Protein AF-A0A3N6MET3-F1 (afdb_monomer_lite)

InterPro domains:
  IPR055979 Protein of unknown function DUF7557 [PF24434] (34-78)

pLDDT: mean 71.48, std 19.11, range [43.81, 97.12]

Secondary structure (DSSP, 8-state):
--------------------------SS-----PPP----HHHHHHHHHHPPTT--HHHHHHHHHHHHHHTTTTSTTS--

Sequence (80 aa):
MTRRGDRPIRATVATESKAPTLALLRVDDVATTMPSVELDEETIQRLDALKIEDESYDELITELINIYETSELTLFRAGD

Organism: Natrarchaeobius chitinivorans (NCBI:txid1679083)

Structure (mmCIF, N/CA/C/O backbone):
data_AF-A0A3N6MET3-F1
#
_entry.id   AF-A0A3N6MET3-F1
#
loop_
_atom_site.group_PDB
_atom_site.id
_atom_site.type_symbol
_atom_site.label_atom_id
_atom_site.label_alt_id
_atom_site.label_comp_id
_atom_site.label_asym_id
_atom_site.label_entity_id
_atom_site.label_seq_id
_atom_site.pdbx_PDB_ins_code
_atom_site.Cartn_x
_atom_site.Cartn_y
_atom_site.Cartn_z
_atom_site.occupancy
_atom_site.B_iso_or_equiv
_atom_site.auth_seq_id
_atom_site.auth_comp_id
_atom_site.auth_asym_id
_atom_site.auth_atom_id
_atom_site.pdbx_PDB_model_num
ATOM 1 N N . MET A 1 1 ? 67.998 -9.986 45.823 1.00 43.81 1 MET A N 1
ATOM 2 C CA . MET A 1 1 ? 67.944 -9.035 44.693 1.00 43.81 1 MET A CA 1
ATOM 3 C C . MET A 1 1 ? 67.019 -9.623 43.631 1.00 43.81 1 MET A C 1
ATOM 5 O O . MET A 1 1 ? 67.483 -10.399 42.811 1.00 43.81 1 MET A O 1
ATOM 9 N N . THR A 1 2 ? 65.708 -9.349 43.690 1.00 52.09 2 THR A N 1
ATOM 10 C CA . THR A 1 2 ? 64.738 -9.875 42.707 1.00 52.09 2 THR A CA 1
ATOM 11 C C . THR A 1 2 ? 63.567 -8.910 42.521 1.00 52.09 2 THR A C 1
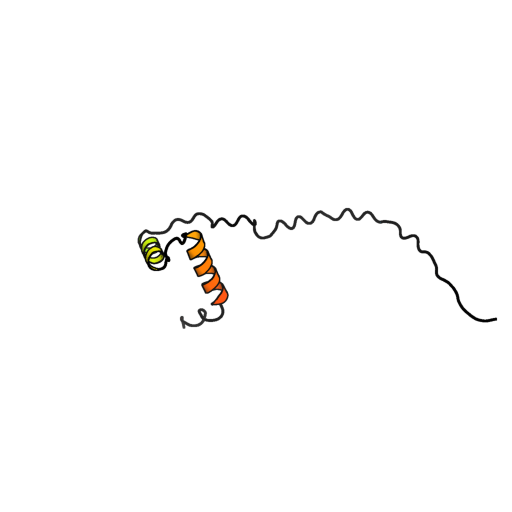ATOM 13 O O . THR A 1 2 ? 63.041 -8.401 43.505 1.00 52.09 2 THR A O 1
ATOM 16 N N . ARG A 1 3 ? 63.110 -8.848 41.260 1.00 50.44 3 ARG A N 1
ATOM 17 C CA . ARG A 1 3 ? 61.829 -8.357 40.702 1.00 50.44 3 ARG A CA 1
ATOM 18 C C . ARG A 1 3 ? 61.866 -6.903 40.228 1.00 50.44 3 ARG A C 1
ATOM 20 O O . ARG A 1 3 ? 62.086 -5.988 40.999 1.00 50.44 3 ARG A O 1
ATOM 27 N N . ARG A 1 4 ? 61.872 -6.721 38.901 1.00 57.88 4 ARG A N 1
ATOM 28 C CA . ARG A 1 4 ? 60.679 -6.613 38.025 1.00 57.88 4 ARG A CA 1
ATOM 29 C C . ARG A 1 4 ? 59.871 -5.362 38.371 1.00 57.88 4 ARG A C 1
ATOM 31 O O . ARG A 1 4 ? 59.097 -5.372 39.316 1.00 57.88 4 ARG A O 1
ATOM 38 N N . GLY A 1 5 ? 60.032 -4.355 37.528 1.00 57.53 5 GLY A N 1
ATOM 39 C CA . GLY A 1 5 ? 59.258 -3.121 37.457 1.00 57.53 5 GLY A CA 1
ATOM 40 C C . GLY A 1 5 ? 60.076 -2.157 36.596 1.00 57.53 5 GLY A C 1
ATOM 41 O O . GLY A 1 5 ? 61.282 -2.083 36.768 1.00 57.53 5 GLY A O 1
ATOM 42 N N . ASP A 1 6 ? 59.563 -1.462 35.602 1.00 58.91 6 ASP A N 1
ATOM 43 C CA . ASP A 1 6 ? 58.211 -1.386 35.088 1.00 58.91 6 ASP A CA 1
ATOM 44 C C . ASP A 1 6 ? 58.358 -0.768 33.685 1.00 58.91 6 ASP A C 1
ATOM 46 O O . ASP A 1 6 ? 59.036 0.237 33.518 1.00 58.91 6 ASP A O 1
ATOM 50 N N . ARG A 1 7 ? 57.807 -1.478 32.701 1.00 62.91 7 ARG A N 1
ATOM 51 C CA . ARG A 1 7 ? 57.327 -1.094 31.358 1.00 62.91 7 ARG A CA 1
ATOM 52 C C . ARG A 1 7 ? 58.099 -0.110 30.440 1.00 62.91 7 ARG A C 1
ATOM 54 O O . ARG A 1 7 ? 58.530 0.961 30.845 1.00 62.91 7 ARG A O 1
ATOM 61 N N . PRO A 1 8 ? 58.118 -0.397 29.121 1.00 54.50 8 PRO A N 1
ATOM 62 C CA . PRO A 1 8 ? 58.530 0.551 28.090 1.00 54.50 8 PRO A CA 1
ATOM 63 C C . PRO A 1 8 ? 57.371 1.495 27.732 1.00 54.50 8 PRO A C 1
ATOM 65 O O . PRO A 1 8 ? 56.250 1.030 27.514 1.00 54.50 8 PRO A O 1
ATOM 68 N N . ILE A 1 9 ? 57.627 2.799 27.584 1.00 59.53 9 ILE A N 1
ATOM 69 C CA . ILE A 1 9 ? 56.651 3.699 26.950 1.00 59.53 9 ILE A CA 1
ATOM 70 C C . ILE A 1 9 ? 57.001 3.816 25.469 1.00 59.53 9 ILE A C 1
ATOM 72 O O . ILE A 1 9 ? 57.883 4.564 25.054 1.00 59.53 9 ILE A O 1
ATOM 76 N N . ARG A 1 10 ? 56.310 2.994 24.677 1.00 54.88 10 ARG A N 1
ATOM 77 C CA . ARG A 1 10 ? 56.169 3.133 23.227 1.00 54.88 10 ARG A CA 1
ATOM 78 C C . ARG A 1 10 ? 55.623 4.529 22.911 1.00 54.88 10 ARG A C 1
ATOM 80 O O . ARG A 1 10 ? 54.489 4.821 23.276 1.00 54.88 10 ARG A O 1
ATOM 87 N N . ALA A 1 11 ? 56.371 5.335 22.165 1.00 55.50 11 ALA A N 1
ATOM 88 C CA . ALA A 1 11 ? 55.783 6.411 21.376 1.00 55.50 11 ALA A CA 1
ATOM 89 C C . ALA A 1 11 ? 55.351 5.804 20.034 1.00 55.50 11 ALA A C 1
ATOM 91 O O . ALA A 1 11 ? 56.173 5.523 19.163 1.00 55.50 11 ALA A O 1
ATOM 92 N N . THR A 1 12 ? 54.065 5.494 19.906 1.00 54.66 12 THR A N 1
ATOM 93 C CA . THR A 1 12 ? 53.460 5.111 18.630 1.00 54.66 12 THR A CA 1
ATOM 94 C C . THR A 1 12 ? 53.451 6.330 17.716 1.00 54.66 12 THR A C 1
ATOM 96 O O . THR A 1 12 ? 52.859 7.351 18.060 1.00 54.66 12 THR A O 1
ATOM 99 N N . VAL A 1 13 ? 54.105 6.222 16.560 1.00 59.06 13 VAL A N 1
ATOM 100 C CA . VAL A 1 13 ? 53.919 7.150 15.442 1.00 59.06 13 VAL A CA 1
ATOM 101 C C . VAL A 1 13 ? 52.431 7.203 15.101 1.00 59.06 13 VAL A C 1
ATOM 103 O O . VAL A 1 13 ? 51.824 6.179 14.793 1.00 59.06 13 VAL A O 1
ATOM 106 N N . ALA A 1 14 ? 51.832 8.387 15.220 1.00 51.62 14 ALA A N 1
ATOM 107 C CA . ALA A 1 14 ? 50.482 8.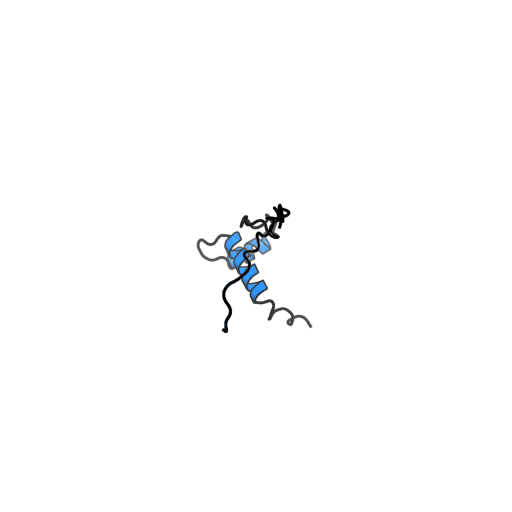634 14.749 1.00 51.62 14 ALA A CA 1
ATOM 108 C C . ALA A 1 14 ? 50.519 8.587 13.221 1.00 51.62 14 ALA A C 1
ATOM 110 O O . ALA A 1 14 ? 50.953 9.532 12.565 1.00 51.62 14 ALA A O 1
ATOM 111 N N . THR A 1 15 ? 50.119 7.459 12.645 1.00 60.78 15 THR A N 1
ATOM 112 C CA . THR A 1 15 ? 49.709 7.440 11.251 1.00 60.78 15 THR A CA 1
ATOM 113 C C . THR A 1 15 ? 48.367 8.153 11.197 1.00 60.78 15 THR A C 1
ATOM 115 O O . THR A 1 15 ? 47.347 7.620 11.631 1.00 60.78 15 THR A O 1
ATOM 118 N N . GLU A 1 16 ? 48.353 9.378 10.674 1.00 59.00 16 GLU A N 1
ATOM 119 C CA . GLU A 1 16 ? 47.131 9.945 10.114 1.00 59.00 16 GLU A CA 1
ATOM 120 C C . GLU A 1 16 ? 46.733 9.064 8.928 1.00 59.00 16 GLU A C 1
ATOM 122 O O . GLU A 1 16 ? 47.075 9.300 7.770 1.00 59.00 16 GLU A O 1
ATOM 127 N N . SER A 1 17 ? 46.022 7.982 9.233 1.00 59.38 17 SER A N 1
ATOM 128 C CA . SER A 1 17 ? 45.160 7.338 8.268 1.00 59.38 17 SER A CA 1
ATOM 129 C C . SER A 1 17 ? 44.037 8.335 8.023 1.00 59.38 17 SER A C 1
ATOM 131 O O . SER A 1 17 ? 43.050 8.379 8.756 1.00 59.38 17 SER A O 1
ATOM 133 N N . LYS A 1 18 ? 44.214 9.190 7.010 1.00 62.53 18 LYS A N 1
ATOM 134 C CA . LYS A 1 18 ? 43.081 9.795 6.320 1.00 62.53 18 LYS A CA 1
ATOM 135 C C . LYS A 1 18 ? 42.291 8.612 5.790 1.00 62.53 18 LYS A C 1
ATOM 137 O O . LYS A 1 18 ? 42.615 8.077 4.729 1.00 62.53 18 LYS A O 1
ATOM 142 N N . ALA A 1 19 ? 41.341 8.146 6.598 1.00 60.16 19 ALA A N 1
ATOM 143 C CA . ALA A 1 19 ? 40.398 7.136 6.186 1.00 60.16 19 ALA A CA 1
ATOM 144 C C . ALA A 1 19 ? 39.900 7.577 4.806 1.00 60.16 19 ALA A C 1
ATOM 146 O O . ALA A 1 19 ? 39.570 8.763 4.648 1.00 60.16 19 ALA A O 1
ATOM 147 N N . PRO A 1 20 ? 39.882 6.700 3.787 1.00 55.75 20 PRO A N 1
ATOM 148 C CA . PRO A 1 20 ? 39.000 6.986 2.681 1.00 55.75 20 PRO A CA 1
ATOM 149 C C . PRO A 1 20 ? 37.652 7.174 3.358 1.00 55.75 20 PRO A C 1
ATOM 151 O O . PRO A 1 20 ? 37.198 6.285 4.082 1.00 55.75 20 PRO A O 1
ATOM 154 N N . THR A 1 21 ? 37.091 8.378 3.239 1.00 56.34 21 THR A N 1
ATOM 155 C CA . THR A 1 21 ? 35.676 8.591 3.469 1.00 56.34 21 THR A CA 1
ATOM 156 C C . THR A 1 21 ? 35.032 7.505 2.642 1.00 56.34 21 THR A C 1
ATOM 158 O O . THR A 1 21 ? 35.006 7.580 1.414 1.00 56.34 21 THR A O 1
ATOM 161 N N . LEU A 1 22 ? 34.665 6.425 3.325 1.00 43.91 22 LEU A N 1
ATOM 162 C CA . LEU A 1 22 ? 33.801 5.399 2.824 1.00 43.91 22 LEU A CA 1
ATOM 163 C C . LEU 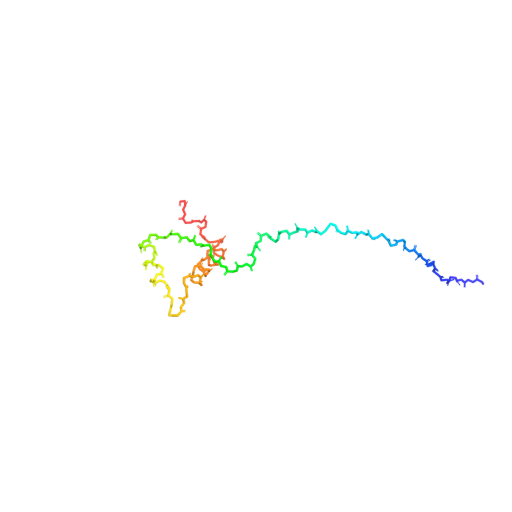A 1 22 ? 32.545 6.189 2.517 1.00 43.91 22 LEU A C 1
ATOM 165 O O . LEU A 1 22 ? 31.685 6.387 3.371 1.00 43.91 22 LEU A O 1
ATOM 169 N N . ALA A 1 23 ? 32.470 6.669 1.282 1.00 54.94 23 ALA A N 1
ATOM 170 C CA . ALA A 1 23 ? 31.230 6.785 0.569 1.00 54.94 23 ALA A CA 1
ATOM 171 C C . ALA A 1 23 ? 30.693 5.352 0.452 1.00 54.94 23 ALA A C 1
ATOM 173 O O . ALA A 1 23 ? 30.634 4.763 -0.620 1.00 54.94 23 ALA A O 1
ATOM 174 N N . LEU A 1 24 ? 30.310 4.782 1.600 1.00 50.03 24 LEU A N 1
ATOM 175 C CA . LEU A 1 24 ? 29.061 4.074 1.722 1.00 50.03 24 LEU A CA 1
ATOM 176 C C . LEU A 1 24 ? 28.033 5.114 1.286 1.00 50.03 24 LEU A C 1
ATOM 178 O O . LEU A 1 24 ? 27.471 5.837 2.109 1.00 50.03 24 LEU A O 1
ATOM 182 N N . LEU A 1 25 ? 27.872 5.261 -0.032 1.00 47.59 25 LEU A N 1
ATOM 183 C CA . LEU A 1 25 ? 26.595 5.662 -0.573 1.00 47.59 25 LEU A CA 1
ATOM 184 C C . LEU A 1 25 ? 25.647 4.670 0.093 1.00 47.59 25 LEU A C 1
ATOM 186 O O . LEU A 1 25 ? 25.751 3.464 -0.144 1.00 47.59 25 LEU A O 1
ATOM 190 N N . ARG A 1 26 ? 24.913 5.158 1.098 1.00 56.91 26 ARG A N 1
ATOM 191 C CA . ARG A 1 26 ? 23.910 4.371 1.803 1.00 56.91 26 ARG A CA 1
ATOM 192 C C . ARG A 1 26 ? 23.101 3.691 0.713 1.00 56.91 26 ARG A C 1
ATOM 194 O O . ARG A 1 26 ? 22.663 4.368 -0.211 1.00 56.91 26 ARG A O 1
ATOM 201 N N . VAL A 1 27 ? 23.020 2.368 0.799 1.00 51.22 27 VAL A N 1
ATOM 202 C CA . VAL A 1 27 ? 22.382 1.535 -0.221 1.00 51.22 27 VAL A CA 1
ATOM 203 C C . VAL A 1 27 ? 20.938 1.959 -0.456 1.00 51.22 27 VAL A C 1
ATOM 205 O O . VAL A 1 27 ? 20.468 1.776 -1.563 1.00 51.22 27 VAL A O 1
ATOM 208 N N . ASP A 1 28 ? 20.310 2.673 0.476 1.00 49.91 28 ASP A N 1
ATOM 209 C CA . ASP A 1 28 ? 19.008 3.272 0.252 1.00 49.91 28 ASP A CA 1
ATOM 210 C C . ASP A 1 28 ? 19.009 4.699 0.796 1.00 49.91 28 ASP A C 1
ATOM 212 O O . ASP A 1 28 ? 19.333 4.976 1.960 1.00 49.91 28 ASP A O 1
ATOM 216 N N . ASP A 1 29 ? 18.712 5.620 -0.107 1.00 50.66 29 ASP A N 1
ATOM 217 C CA . ASP A 1 29 ? 18.292 6.972 0.186 1.00 50.66 29 ASP A CA 1
ATOM 218 C C . ASP A 1 29 ? 17.167 6.902 1.225 1.00 50.66 29 ASP A C 1
ATOM 220 O O . ASP A 1 29 ? 16.063 6.440 0.960 1.00 50.66 29 ASP A O 1
ATOM 224 N N . VAL A 1 30 ? 17.464 7.317 2.453 1.00 52.03 30 VAL A N 1
ATOM 225 C CA . VAL A 1 30 ? 16.479 7.464 3.528 1.00 52.03 30 VAL A CA 1
ATOM 226 C C . VAL A 1 30 ? 15.633 8.723 3.284 1.00 52.03 30 VAL A C 1
ATOM 228 O O . VAL A 1 30 ? 15.528 9.605 4.134 1.00 52.03 30 VAL A O 1
ATOM 231 N N . ALA A 1 31 ? 15.051 8.829 2.094 1.00 50.53 31 ALA A N 1
ATOM 232 C CA . ALA A 1 31 ? 13.863 9.619 1.845 1.00 50.53 31 ALA A CA 1
ATOM 233 C C . ALA A 1 31 ? 12.721 8.617 1.701 1.00 50.53 31 ALA A C 1
ATOM 235 O O . ALA A 1 31 ? 12.568 7.959 0.680 1.00 50.53 31 ALA A O 1
ATOM 236 N N . THR A 1 32 ? 11.945 8.481 2.767 1.00 56.97 32 THR A N 1
ATOM 237 C CA . THR A 1 32 ? 10.742 7.656 2.920 1.00 56.97 32 THR A CA 1
ATOM 238 C C . THR A 1 32 ? 9.605 8.089 1.976 1.00 56.97 32 THR A C 1
ATOM 240 O O . THR A 1 32 ? 8.490 8.337 2.418 1.00 56.97 32 THR A O 1
ATOM 243 N N . THR A 1 33 ? 9.877 8.269 0.686 1.00 63.22 33 THR A N 1
ATOM 244 C CA . THR A 1 33 ? 8.871 8.541 -0.336 1.00 63.22 33 THR A CA 1
ATOM 245 C C . THR A 1 33 ? 8.849 7.354 -1.277 1.00 63.22 33 THR A C 1
ATOM 247 O O . THR A 1 33 ? 9.825 7.058 -1.964 1.00 63.22 33 THR A O 1
ATOM 250 N N . MET A 1 34 ? 7.722 6.652 -1.271 1.00 72.50 34 MET A N 1
ATOM 251 C CA . MET A 1 34 ? 7.405 5.637 -2.264 1.00 72.50 34 MET A CA 1
ATOM 252 C C . MET A 1 34 ? 7.662 6.209 -3.670 1.00 72.50 34 MET A C 1
ATOM 254 O O . MET A 1 34 ? 7.312 7.369 -3.926 1.00 72.50 34 MET A O 1
ATOM 258 N N . PRO A 1 35 ? 8.310 5.459 -4.582 1.00 83.44 35 PRO A N 1
ATOM 259 C CA . PRO A 1 35 ? 8.443 5.910 -5.958 1.00 83.44 35 PRO A CA 1
ATOM 260 C C . PRO A 1 35 ? 7.048 6.114 -6.556 1.00 83.44 35 PRO A C 1
ATOM 262 O O . PRO A 1 35 ? 6.119 5.368 -6.256 1.00 83.44 35 PRO A O 1
ATOM 265 N N . SER A 1 36 ? 6.902 7.114 -7.425 1.00 87.19 36 SER A N 1
ATOM 266 C CA . SER A 1 36 ? 5.646 7.304 -8.152 1.00 87.19 36 SER A CA 1
ATOM 267 C C . SER A 1 36 ? 5.453 6.159 -9.150 1.00 87.19 36 SER A C 1
ATOM 269 O O . SER A 1 36 ? 6.337 5.904 -9.974 1.00 87.19 36 SER A O 1
ATOM 271 N N . VAL A 1 37 ? 4.313 5.471 -9.068 1.00 87.56 37 VAL A N 1
ATOM 272 C CA . VAL A 1 37 ? 3.941 4.340 -9.928 1.00 87.56 37 VAL A CA 1
ATOM 273 C C . VAL A 1 37 ? 2.545 4.589 -10.488 1.00 87.56 37 VAL A C 1
ATOM 275 O O . VAL A 1 37 ? 1.638 4.981 -9.758 1.00 87.56 37 VAL A O 1
ATOM 278 N N . GLU A 1 38 ? 2.368 4.354 -11.787 1.00 93.69 38 GLU A N 1
ATOM 279 C CA . GLU A 1 38 ? 1.050 4.383 -12.421 1.00 93.69 38 GLU A CA 1
ATOM 280 C C . GLU A 1 38 ? 0.360 3.027 -12.247 1.00 93.69 38 GLU A C 1
ATOM 282 O O . GLU A 1 38 ? 0.955 1.980 -12.507 1.00 93.69 38 GLU A O 1
ATOM 287 N N . LEU A 1 39 ? -0.897 3.051 -11.800 1.00 93.44 39 LEU A N 1
ATOM 288 C CA . LEU A 1 39 ? -1.725 1.867 -11.593 1.00 93.44 39 LEU A CA 1
ATOM 289 C C . LEU A 1 39 ? -3.016 1.993 -12.396 1.00 93.44 39 LEU A C 1
ATOM 291 O O . LEU A 1 39 ? -3.592 3.076 -12.497 1.00 93.44 39 LEU A O 1
ATOM 295 N N . ASP A 1 40 ? -3.496 0.865 -12.912 1.00 97.00 40 ASP A N 1
ATOM 296 C CA . ASP A 1 40 ? -4.807 0.803 -13.550 1.00 97.00 40 ASP A CA 1
ATOM 297 C C . ASP A 1 40 ? -5.928 1.080 -12.537 1.00 97.00 40 ASP A C 1
ATOM 299 O O . ASP A 1 40 ? -5.841 0.702 -11.364 1.00 97.00 40 ASP A O 1
ATOM 303 N N . GLU A 1 41 ? -7.031 1.668 -13.007 1.00 97.12 41 GLU A N 1
ATOM 304 C CA . GLU A 1 41 ? -8.186 2.034 -12.173 1.00 97.12 41 GLU A CA 1
ATOM 305 C C . GLU A 1 41 ? -8.766 0.846 -11.390 1.00 97.12 41 GLU A C 1
ATOM 307 O O . GLU A 1 41 ? -9.190 1.004 -10.247 1.00 97.12 41 GLU A O 1
ATOM 312 N N . GLU A 1 42 ? -8.761 -0.356 -11.976 1.00 96.94 42 GLU A N 1
ATOM 313 C CA . GLU A 1 42 ? -9.202 -1.580 -11.295 1.00 96.94 42 GLU A CA 1
ATOM 314 C C . GLU A 1 42 ? -8.323 -1.892 -10.074 1.00 96.94 42 GLU A C 1
ATOM 316 O O . GLU A 1 42 ? -8.822 -2.267 -9.012 1.00 96.94 42 GLU A O 1
ATOM 321 N N . THR A 1 43 ? -7.008 -1.704 -10.200 1.00 96.12 43 THR A N 1
ATOM 322 C CA . THR A 1 43 ? -6.064 -1.935 -9.101 1.00 96.12 43 THR A CA 1
ATOM 323 C C . THR A 1 43 ? -6.255 -0.897 -8.002 1.00 96.12 43 THR A C 1
ATOM 325 O O . THR A 1 43 ? -6.252 -1.257 -6.825 1.00 96.12 43 THR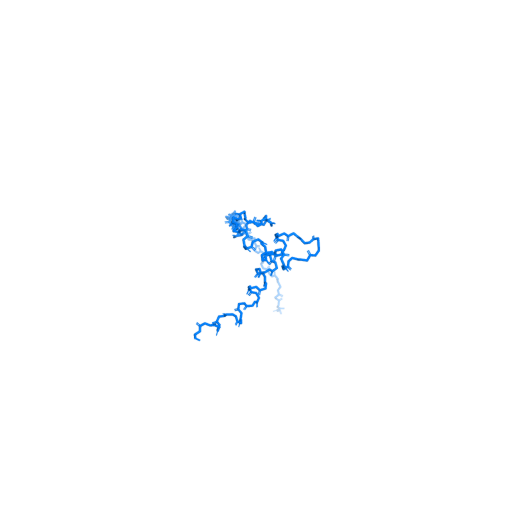 A O 1
ATOM 328 N N . ILE A 1 44 ? -6.504 0.362 -8.368 1.00 96.12 44 ILE A N 1
ATOM 329 C CA . ILE A 1 44 ? -6.807 1.429 -7.404 1.00 96.12 44 ILE A CA 1
ATOM 330 C C . ILE A 1 44 ? -8.082 1.096 -6.619 1.00 96.12 44 ILE A C 1
ATOM 332 O O . ILE A 1 44 ? -8.063 1.139 -5.394 1.00 96.12 44 ILE A O 1
ATOM 336 N N . GLN A 1 45 ? -9.151 0.651 -7.286 1.00 96.06 45 GLN A N 1
ATOM 337 C CA . GLN A 1 45 ? -10.395 0.244 -6.612 1.00 96.06 45 GLN A CA 1
ATOM 338 C C . GLN A 1 45 ? -10.187 -0.915 -5.629 1.00 96.06 45 GLN A C 1
ATOM 340 O O . GLN A 1 45 ? -10.817 -0.969 -4.572 1.00 96.06 45 GLN A O 1
ATOM 345 N N . ARG A 1 46 ? -9.295 -1.855 -5.960 1.00 95.94 46 ARG A N 1
ATOM 346 C CA . ARG A 1 46 ? -8.928 -2.946 -5.049 1.00 95.94 46 ARG A CA 1
ATOM 347 C C . ARG A 1 46 ? -8.158 -2.436 -3.833 1.00 95.94 46 ARG A C 1
ATOM 349 O O . ARG A 1 46 ? -8.389 -2.949 -2.744 1.00 95.94 46 ARG A O 1
ATOM 356 N N . LEU A 1 47 ? -7.279 -1.449 -4.005 1.00 95.38 47 LEU A N 1
ATOM 357 C CA . LEU A 1 47 ? -6.584 -0.798 -2.891 1.00 95.38 47 LEU A CA 1
ATOM 358 C C . LEU A 1 47 ? -7.561 -0.005 -2.016 1.00 95.38 47 LEU A C 1
ATOM 360 O O . LEU A 1 47 ? -7.498 -0.120 -0.798 1.00 95.38 47 LEU A O 1
ATOM 364 N N . ASP A 1 48 ? -8.519 0.706 -2.611 1.00 94.50 48 ASP A N 1
ATOM 365 C CA . ASP A 1 48 ? -9.558 1.439 -1.874 1.00 94.50 48 ASP A CA 1
ATOM 366 C C . ASP A 1 48 ? -10.413 0.528 -0.994 1.00 94.50 48 ASP A C 1
ATOM 368 O O . ASP A 1 48 ? -10.784 0.907 0.112 1.00 94.50 48 ASP A O 1
ATOM 372 N N . ALA A 1 49 ? -10.710 -0.685 -1.463 1.00 94.81 49 ALA A N 1
ATOM 373 C CA . ALA A 1 49 ? -11.455 -1.666 -0.681 1.00 94.81 49 ALA A CA 1
ATOM 374 C C . ALA A 1 49 ? -10.655 -2.244 0.503 1.00 94.81 49 ALA A C 1
ATOM 376 O O . ALA A 1 49 ? -11.257 -2.795 1.424 1.00 94.81 49 ALA A O 1
ATOM 377 N N . LEU A 1 50 ? -9.320 -2.167 0.458 1.00 93.62 50 LEU A N 1
ATOM 378 C CA . LEU A 1 50 ? -8.421 -2.642 1.515 1.00 93.62 50 LEU A CA 1
ATOM 379 C C . LEU A 1 50 ? -8.063 -1.545 2.522 1.00 93.62 50 LEU A C 1
ATOM 381 O O . LEU A 1 50 ? -7.805 -1.855 3.682 1.00 93.62 50 LEU A O 1
ATOM 385 N N . LYS A 1 51 ? -8.049 -0.291 2.069 1.00 93.56 51 LYS A N 1
ATOM 386 C CA . LYS A 1 51 ? -7.662 0.882 2.846 1.00 93.56 51 LYS A CA 1
ATOM 387 C C . LYS A 1 51 ? -8.584 1.114 4.044 1.00 93.56 51 LYS A C 1
ATOM 389 O O . LYS A 1 51 ? -9.810 1.038 3.917 1.00 93.56 51 LYS A O 1
ATOM 394 N N . ILE A 1 52 ? -8.005 1.461 5.192 1.00 92.69 52 ILE A N 1
ATOM 395 C CA . ILE A 1 52 ? -8.769 1.846 6.390 1.00 92.69 52 ILE A CA 1
ATOM 396 C C . ILE A 1 52 ? -9.005 3.367 6.466 1.00 92.69 52 ILE A C 1
ATOM 398 O O . ILE A 1 52 ? -8.466 4.148 5.680 1.00 92.69 52 ILE A O 1
ATOM 402 N N . GLU A 1 53 ? -9.862 3.810 7.391 1.00 91.12 53 GLU A N 1
ATOM 403 C CA . GLU A 1 53 ? -10.159 5.240 7.560 1.00 91.12 53 GLU A CA 1
ATOM 404 C C . GLU A 1 53 ? -8.889 6.048 7.876 1.00 91.12 53 GLU A C 1
ATOM 406 O O . GLU A 1 53 ? -8.061 5.630 8.681 1.00 91.12 53 GLU A O 1
ATOM 411 N N . ASP A 1 54 ? -8.758 7.211 7.229 1.00 91.62 54 ASP A N 1
ATOM 412 C CA . ASP A 1 54 ? -7.631 8.152 7.339 1.00 91.62 54 ASP A CA 1
ATOM 413 C C . ASP A 1 54 ? -6.238 7.621 6.932 1.00 91.62 54 ASP A C 1
ATOM 415 O O . ASP A 1 54 ? -5.252 8.347 7.050 1.00 91.62 54 ASP A O 1
ATOM 419 N N . GLU A 1 55 ? -6.144 6.414 6.368 1.00 92.31 55 GLU A N 1
ATOM 420 C CA . GLU A 1 55 ? -4.887 5.845 5.866 1.00 92.31 55 GLU A CA 1
ATOM 421 C C . GLU A 1 55 ? -4.505 6.397 4.480 1.00 92.31 55 GLU A C 1
ATOM 423 O O . GLU A 1 55 ? -5.347 6.583 3.595 1.00 92.31 55 GLU A O 1
ATOM 428 N N . SER A 1 56 ? -3.222 6.668 4.244 1.00 93.94 56 SER A N 1
ATOM 429 C CA . SER A 1 56 ? -2.713 7.057 2.920 1.00 93.94 56 SER A CA 1
ATOM 430 C C . SER A 1 56 ? -2.358 5.845 2.045 1.00 93.94 56 SER A C 1
ATOM 432 O O . SER A 1 56 ? -2.091 4.756 2.543 1.00 93.94 56 SER A O 1
ATOM 434 N N . TYR A 1 57 ? -2.318 6.018 0.717 1.00 93.56 57 TYR A N 1
ATOM 435 C CA . TYR A 1 57 ? -1.893 4.925 -0.173 1.00 93.56 57 TYR A CA 1
ATOM 436 C C . TYR A 1 57 ? -0.447 4.495 0.088 1.00 93.56 57 TYR A C 1
ATOM 438 O O . TYR A 1 57 ? -0.152 3.309 0.017 1.00 93.56 57 TYR A O 1
ATOM 446 N N . ASP A 1 58 ? 0.440 5.430 0.425 1.00 91.31 58 ASP A N 1
ATOM 447 C CA . ASP A 1 58 ? 1.837 5.107 0.717 1.00 91.31 58 ASP A CA 1
ATOM 448 C C . ASP A 1 58 ? 1.966 4.254 1.987 1.00 91.31 58 ASP A C 1
ATOM 450 O O . ASP A 1 58 ? 2.757 3.309 2.015 1.00 91.31 58 ASP A O 1
ATOM 454 N N . GLU A 1 59 ? 1.163 4.542 3.016 1.00 92.50 59 GLU A N 1
ATOM 455 C CA . GLU A 1 59 ? 1.094 3.744 4.247 1.00 92.50 59 GLU A CA 1
ATOM 456 C C . GLU A 1 59 ? 0.549 2.341 3.973 1.00 92.50 59 GLU A C 1
ATOM 458 O O . GLU A 1 59 ? 1.222 1.362 4.305 1.00 92.50 59 GLU A O 1
ATOM 463 N N . LEU A 1 60 ? -0.591 2.239 3.277 1.00 92.94 60 LEU A N 1
ATOM 464 C CA . LEU A 1 60 ? -1.185 0.955 2.899 1.00 92.94 60 LEU A CA 1
ATOM 465 C C . LEU A 1 60 ? -0.212 0.106 2.071 1.00 92.94 60 LEU A C 1
ATOM 467 O O . LEU A 1 60 ? -0.016 -1.077 2.341 1.00 92.94 60 LEU A O 1
ATOM 471 N N . ILE A 1 61 ? 0.420 0.690 1.049 1.00 92.50 61 ILE A N 1
ATOM 472 C CA . ILE A 1 61 ? 1.339 -0.055 0.182 1.00 92.50 61 ILE A CA 1
ATOM 473 C C . ILE A 1 61 ? 2.583 -0.490 0.965 1.00 92.50 61 ILE A C 1
ATOM 475 O O . ILE A 1 61 ? 3.046 -1.617 0.790 1.00 92.50 61 ILE A O 1
ATOM 479 N N . THR A 1 62 ? 3.095 0.352 1.865 1.00 91.44 62 THR A N 1
ATOM 480 C CA . THR A 1 62 ? 4.203 -0.020 2.756 1.00 91.44 62 THR A CA 1
ATOM 481 C C . THR A 1 62 ? 3.820 -1.200 3.650 1.00 91.44 62 THR A C 1
ATOM 483 O O . THR A 1 62 ? 4.617 -2.124 3.819 1.00 91.44 62 THR A O 1
ATOM 48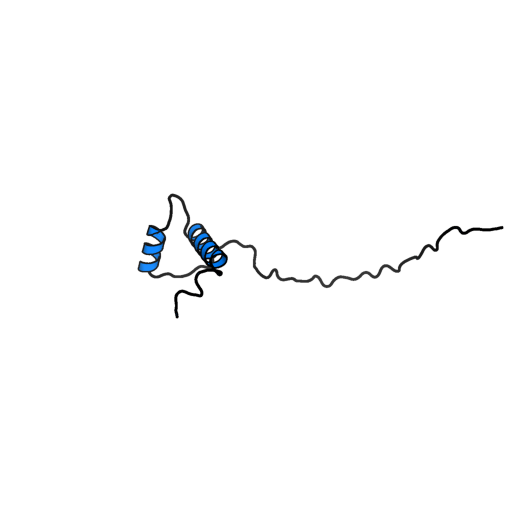6 N N . GLU A 1 63 ? 2.604 -1.222 4.198 1.00 90.81 63 GLU A N 1
ATOM 487 C CA . GLU A 1 63 ? 2.115 -2.363 4.976 1.00 90.81 63 GLU A CA 1
ATOM 488 C C . GLU A 1 63 ? 2.020 -3.631 4.122 1.00 90.81 63 GLU A C 1
ATOM 490 O O . GLU A 1 63 ? 2.525 -4.678 4.526 1.00 90.81 63 GLU A O 1
ATOM 495 N N . LEU A 1 64 ? 1.446 -3.543 2.920 1.00 92.56 64 LEU A N 1
ATOM 496 C CA . LEU A 1 64 ? 1.345 -4.679 2.002 1.00 92.56 64 LEU A CA 1
ATOM 497 C C . LEU A 1 64 ? 2.723 -5.248 1.635 1.00 92.56 64 LEU A C 1
ATOM 499 O O . LEU A 1 64 ? 2.881 -6.470 1.607 1.00 92.56 64 LEU A O 1
ATOM 503 N N . ILE A 1 65 ? 3.722 -4.387 1.406 1.00 89.25 65 ILE A N 1
ATOM 504 C CA . ILE A 1 65 ? 5.117 -4.797 1.181 1.00 89.25 65 ILE A CA 1
ATOM 505 C C . ILE A 1 65 ? 5.662 -5.502 2.423 1.00 89.25 65 ILE A C 1
ATOM 507 O O . ILE A 1 65 ? 6.141 -6.626 2.313 1.00 89.25 65 ILE A O 1
ATOM 511 N N . ASN A 1 66 ? 5.527 -4.903 3.608 1.00 87.06 66 ASN A N 1
ATOM 512 C CA . ASN A 1 66 ? 6.009 -5.498 4.856 1.00 87.06 66 ASN A CA 1
ATOM 513 C C . ASN A 1 66 ? 5.354 -6.856 5.143 1.00 87.06 66 ASN A C 1
ATOM 515 O O . ASN A 1 66 ? 6.027 -7.778 5.607 1.00 87.06 66 ASN A O 1
ATOM 519 N N . ILE A 1 67 ? 4.054 -7.005 4.870 1.00 87.88 67 ILE A N 1
ATOM 520 C CA . ILE A 1 67 ? 3.339 -8.278 4.993 1.00 87.88 67 ILE A CA 1
ATOM 521 C C . ILE A 1 67 ? 3.891 -9.272 3.988 1.00 87.88 67 ILE A C 1
ATOM 523 O O . ILE A 1 67 ? 4.169 -10.396 4.388 1.00 87.88 67 ILE A O 1
ATOM 527 N N . TYR A 1 68 ? 4.059 -8.891 2.722 1.00 83.88 68 TYR A N 1
ATOM 528 C CA . TYR A 1 68 ? 4.624 -9.768 1.703 1.00 83.88 68 TYR A CA 1
ATOM 529 C C . TYR A 1 68 ? 6.036 -10.223 2.094 1.00 83.88 68 TYR A C 1
ATOM 531 O O . TYR A 1 68 ? 6.261 -11.423 2.184 1.00 83.88 68 TYR A O 1
ATOM 539 N N . GLU A 1 69 ? 6.933 -9.305 2.459 1.00 82.25 69 GLU A N 1
ATOM 540 C CA . GLU A 1 69 ? 8.309 -9.590 2.893 1.00 82.25 69 GLU A CA 1
ATOM 541 C C . GLU A 1 69 ? 8.372 -10.445 4.162 1.00 82.25 69 GLU A C 1
ATOM 543 O O . GLU A 1 69 ? 9.148 -11.394 4.256 1.00 82.25 69 GLU A O 1
ATOM 548 N N . THR A 1 70 ? 7.518 -10.161 5.145 1.00 83.06 70 THR A N 1
ATOM 549 C CA . THR A 1 70 ? 7.419 -10.980 6.363 1.00 83.06 70 THR A CA 1
ATOM 550 C C . THR A 1 70 ? 6.772 -12.339 6.066 1.00 83.06 70 THR A C 1
ATOM 552 O O . THR A 1 70 ? 7.058 -13.334 6.736 1.00 83.06 70 THR A O 1
ATOM 555 N N . SER A 1 71 ? 5.930 -12.404 5.032 1.00 68.81 71 SER A N 1
ATOM 556 C CA . SER A 1 71 ? 5.278 -13.615 4.520 1.00 68.81 71 SER A CA 1
ATOM 557 C C . SER A 1 71 ? 6.084 -14.320 3.422 1.00 68.81 71 SER A C 1
ATOM 559 O O . SER A 1 71 ? 5.642 -15.367 2.942 1.00 68.81 71 SER A O 1
ATOM 561 N N . GLU A 1 72 ? 7.308 -13.875 3.104 1.00 55.88 72 GLU A N 1
ATOM 562 C CA . GLU A 1 72 ? 8.306 -14.576 2.265 1.00 55.88 72 GLU A CA 1
ATOM 563 C C . GLU A 1 72 ? 8.822 -15.879 2.934 1.00 55.88 72 GLU A C 1
ATOM 565 O O . GLU A 1 72 ? 9.892 -16.401 2.628 1.00 55.88 72 GLU A O 1
ATOM 570 N N . LEU A 1 73 ? 8.036 -16.463 3.844 1.00 51.47 73 LEU A N 1
ATOM 571 C CA . LEU A 1 73 ? 8.151 -17.845 4.310 1.00 51.47 73 LEU A CA 1
ATOM 572 C C . LEU A 1 73 ? 6.929 -18.716 3.962 1.00 51.47 73 LEU A C 1
ATOM 574 O O . LEU A 1 73 ? 6.987 -19.928 4.176 1.00 51.47 73 LEU A O 1
ATOM 578 N N . THR A 1 74 ? 5.840 -18.169 3.411 1.00 53.22 74 THR A N 1
ATOM 579 C CA . THR A 1 74 ? 4.591 -18.925 3.189 1.00 53.22 74 THR A CA 1
ATOM 580 C C . THR A 1 74 ? 4.048 -18.899 1.757 1.00 53.22 74 THR A C 1
ATOM 582 O O . THR A 1 74 ? 3.391 -19.871 1.381 1.00 53.22 74 THR A O 1
ATOM 585 N N . LEU A 1 75 ? 4.350 -17.894 0.919 1.00 51.19 75 LEU A N 1
ATOM 586 C CA . LEU A 1 75 ? 3.764 -17.795 -0.435 1.00 51.19 75 LEU A CA 1
ATOM 587 C C . LEU A 1 75 ? 4.592 -18.434 -1.574 1.00 51.19 75 LEU A C 1
ATOM 589 O O . LEU A 1 75 ? 4.082 -18.592 -2.677 1.00 51.19 75 LEU A O 1
ATOM 593 N N . PHE A 1 76 ? 5.816 -18.917 -1.330 1.00 50.97 76 PHE A N 1
ATOM 594 C CA . PHE A 1 76 ? 6.600 -19.675 -2.332 1.00 50.97 76 PHE A CA 1
ATOM 595 C C . PHE A 1 76 ? 6.126 -21.132 -2.561 1.00 50.97 76 PHE A C 1
ATOM 597 O O . PHE A 1 76 ? 6.853 -21.925 -3.155 1.00 50.97 76 PHE A O 1
ATOM 604 N N . ARG A 1 77 ? 4.942 -21.543 -2.078 1.00 52.78 77 ARG A N 1
ATOM 605 C CA . ARG A 1 77 ? 4.452 -22.941 -2.189 1.00 52.78 77 ARG A CA 1
ATOM 606 C C . ARG A 1 77 ? 3.039 -23.119 -2.751 1.00 52.78 77 ARG A C 1
ATOM 608 O O . ARG A 1 77 ? 2.571 -24.250 -2.804 1.00 52.78 77 ARG A O 1
ATOM 615 N N . ALA A 1 78 ? 2.350 -22.056 -3.163 1.00 45.09 78 ALA A N 1
ATOM 616 C CA . ALA A 1 78 ? 0.977 -22.155 -3.682 1.00 45.09 78 ALA A CA 1
ATOM 617 C C . ALA A 1 78 ? 0.905 -22.173 -5.223 1.00 45.09 78 ALA A C 1
ATOM 619 O O . ALA A 1 78 ? -0.068 -21.699 -5.805 1.00 45.09 78 ALA A O 1
ATOM 620 N N . GLY A 1 79 ? 1.947 -22.685 -5.879 1.00 50.50 79 GLY A N 1
ATOM 621 C CA . GLY A 1 79 ? 2.048 -22.740 -7.335 1.00 50.50 79 GLY A CA 1
ATOM 622 C C . GLY A 1 79 ? 2.991 -23.842 -7.815 1.00 50.50 79 GLY A C 1
ATOM 623 O O . GLY A 1 79 ? 3.940 -23.541 -8.531 1.00 50.50 79 GLY A O 1
ATOM 624 N N . ASP A 1 80 ? 2.749 -25.080 -7.376 1.00 45.66 80 ASP A N 1
ATOM 625 C CA . ASP A 1 80 ? 3.054 -26.312 -8.126 1.00 45.66 80 ASP A CA 1
ATOM 626 C C . ASP A 1 80 ? 1.755 -27.123 -8.246 1.00 45.66 80 ASP A C 1
ATOM 628 O O . ASP A 1 80 ? 1.007 -27.166 -7.235 1.00 45.66 80 ASP A O 1
#

Radius of gyration: 28.7 Å; chains: 1; bounding box: 79×36×58 Å

Foldseek 3Di:
DDDDDDDDDDPDDDDPPPDPPPPPVPPDDPPLDDPDDDDDPVVVVVLVVV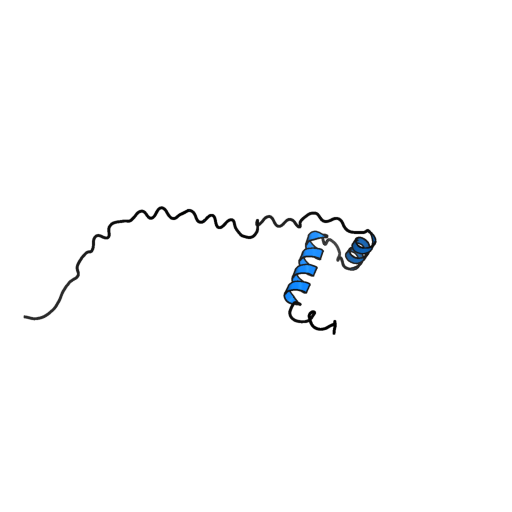DDPPDDPSRSVVVVVVCVVVCVVPPVPPPD